Protein AF-A0A8T3M2W9-F1 (afdb_monomer)

Sequence (137 aa):
KVDFAKGVAVDRADEVAGIIAEDVAVWSAGIELVLEEFGRNALLPGRIYLCGGGSRLPQIPAALRDPSFAKHLPFARPPIVDTIEPGQVEAIRDATGLLVDVQDIPPLGLAYQAIEMAAPEAPLDAALRKVLRVMRV

Solvent-accessible surface area (backbone atoms only — not comparable to full-atom values): 8203 Å² total; per-residue (Å²): 133,68,57,66,44,68,69,48,92,51,90,62,52,70,58,55,50,59,67,46,44,61,58,50,52,55,51,51,53,54,51,47,55,53,48,45,62,68,24,72,87,43,71,42,73,54,60,44,74,38,55,32,69,67,48,44,34,72,64,52,59,47,53,66,61,34,72,74,60,54,67,84,44,51,47,91,51,88,57,46,75,47,73,48,50,41,88,74,48,78,93,58,83,75,87,81,74,75,68,74,42,33,51,36,40,60,62,49,52,51,53,49,53,52,51,62,72,67,50,77,78,52,71,63,56,57,51,51,52,52,51,53,60,65,64,74,111

Radius of gyration: 20.9 Å; Cα contacts (8 Å, |Δi|>4): 125; chains: 1; bounding box: 49×40×51 Å

pLDDT: mean 88.56, std 8.98, range [54.31, 97.12]

Structure (mmCIF, N/CA/C/O backbone):
data_AF-A0A8T3M2W9-F1
#
_entry.id   AF-A0A8T3M2W9-F1
#
loop_
_atom_site.group_PDB
_atom_site.id
_atom_site.type_symbol
_atom_site.label_atom_id
_atom_site.label_alt_id
_atom_site.label_comp_id
_atom_site.label_asym_id
_atom_site.label_entity_id
_atom_site.label_seq_id
_atom_site.pdbx_PDB_ins_code
_atom_site.Cartn_x
_atom_site.Cartn_y
_atom_site.Cartn_z
_atom_site.occupancy
_atom_site.B_iso_or_equiv
_atom_site.auth_seq_id
_atom_site.auth_comp_id
_atom_site.auth_asym_id
_atom_site.auth_atom_id
_atom_site.pdbx_PDB_model_num
ATOM 1 N N . LYS A 1 1 ? 1.802 -18.033 3.533 1.00 54.31 1 LYS A N 1
ATOM 2 C CA . LYS A 1 1 ? 0.896 -16.857 3.602 1.00 54.31 1 LYS A CA 1
ATOM 3 C C . LYS A 1 1 ? 0.005 -17.029 4.832 1.00 54.31 1 LYS A C 1
ATOM 5 O O . LYS A 1 1 ? -0.594 -18.091 4.920 1.00 54.31 1 LYS A O 1
ATOM 10 N N . VAL A 1 2 ? -0.038 -16.073 5.766 1.00 57.62 2 VAL A N 1
ATOM 11 C CA . VAL A 1 2 ? -0.830 -16.182 7.014 1.00 57.62 2 VAL A CA 1
ATOM 12 C C . VAL A 1 2 ? -2.323 -16.025 6.702 1.00 57.62 2 VAL A C 1
ATOM 14 O O . VAL A 1 2 ? -2.686 -15.135 5.935 1.00 57.62 2 VAL A O 1
ATOM 17 N N . ASP A 1 3 ? -3.184 -16.879 7.258 1.00 64.00 3 ASP A N 1
ATOM 18 C CA . ASP A 1 3 ? -4.612 -16.928 6.894 1.00 64.00 3 ASP A CA 1
ATOM 19 C C . ASP A 1 3 ? -5.438 -15.756 7.439 1.00 64.00 3 ASP A C 1
ATOM 21 O O . ASP A 1 3 ? -6.371 -15.312 6.775 1.00 64.00 3 ASP A O 1
ATOM 25 N N . PHE A 1 4 ? -5.037 -15.168 8.570 1.00 63.50 4 PHE A N 1
ATOM 26 C CA . PHE A 1 4 ? -5.668 -13.960 9.118 1.00 63.50 4 PHE A CA 1
ATOM 27 C C . PHE A 1 4 ? -5.626 -12.783 8.129 1.00 63.50 4 PHE A C 1
ATOM 29 O O . PHE A 1 4 ? -6.633 -12.128 7.873 1.00 63.50 4 PHE A O 1
ATOM 36 N N . ALA A 1 5 ? -4.486 -12.585 7.461 1.00 61.06 5 ALA A N 1
ATOM 37 C CA . ALA A 1 5 ? -4.332 -11.584 6.406 1.00 61.06 5 ALA A CA 1
ATOM 38 C C . ALA A 1 5 ? -5.180 -11.906 5.156 1.00 61.06 5 ALA A C 1
ATOM 40 O O . ALA A 1 5 ? -5.445 -11.052 4.316 1.00 61.06 5 ALA A O 1
ATOM 41 N N . LYS A 1 6 ? -5.653 -13.142 4.985 1.00 65.25 6 LYS A N 1
ATOM 42 C CA . LYS A 1 6 ? -6.540 -13.483 3.868 1.00 65.25 6 LYS A CA 1
ATOM 43 C C . LYS A 1 6 ? -8.009 -13.144 4.137 1.00 65.25 6 LYS A C 1
ATOM 45 O O . LYS A 1 6 ? -8.827 -13.379 3.255 1.00 65.25 6 LYS A O 1
ATOM 50 N N . GLY A 1 7 ? -8.343 -12.600 5.312 1.00 62.59 7 GLY A N 1
ATOM 51 C CA . GLY A 1 7 ? -9.734 -12.367 5.710 1.00 62.59 7 GLY A CA 1
ATOM 52 C C . GLY A 1 7 ? -10.506 -13.667 5.953 1.00 62.59 7 GLY A C 1
ATOM 53 O O . GLY A 1 7 ? -11.733 -13.663 5.957 1.00 62.59 7 GLY A O 1
ATOM 54 N N . VAL A 1 8 ? -9.794 -14.787 6.128 1.00 67.81 8 VAL A N 1
ATOM 55 C CA . VAL A 1 8 ? -10.394 -16.048 6.568 1.00 67.81 8 VAL A CA 1
ATOM 56 C C . VAL A 1 8 ? -10.901 -15.830 7.988 1.00 67.81 8 VAL A C 1
ATOM 58 O O . VAL A 1 8 ? -10.198 -15.230 8.798 1.00 67.81 8 VAL A O 1
ATOM 61 N N . ALA A 1 9 ? -12.114 -16.295 8.290 1.00 69.38 9 ALA A N 1
ATOM 62 C CA . ALA A 1 9 ? -12.634 -16.247 9.649 1.00 69.38 9 ALA A CA 1
ATOM 63 C C . ALA A 1 9 ? -11.686 -17.033 10.565 1.00 69.38 9 ALA A C 1
ATOM 65 O O . ALA A 1 9 ? -11.506 -18.238 10.395 1.00 69.38 9 ALA A O 1
ATOM 66 N N . VAL A 1 10 ? -11.040 -16.327 11.488 1.00 71.06 10 VAL A N 1
ATOM 67 C CA . VAL A 1 10 ? -10.148 -16.925 12.479 1.00 71.06 10 VAL A CA 1
ATOM 68 C C . VAL A 1 10 ? -10.882 -16.928 13.808 1.00 71.06 10 VAL A C 1
ATOM 70 O O . VAL A 1 10 ? -11.417 -15.897 14.225 1.00 71.06 10 VAL A O 1
ATOM 73 N N . ASP A 1 11 ? -10.896 -18.074 14.482 1.00 76.12 11 ASP A N 1
ATOM 74 C CA . ASP A 1 11 ? -11.354 -18.142 15.864 1.00 76.12 11 ASP A CA 1
ATOM 75 C C . ASP A 1 11 ? -10.533 -17.151 16.703 1.00 76.12 11 ASP A C 1
ATOM 77 O O . ASP A 1 11 ? -9.303 -17.149 16.638 1.00 76.12 11 ASP A O 1
ATOM 81 N N . ARG A 1 12 ? -11.210 -16.305 17.492 1.00 84.88 12 ARG A N 1
ATOM 82 C CA . ARG A 1 12 ? -10.595 -15.248 18.328 1.00 84.88 12 ARG A CA 1
ATOM 83 C C . ARG A 1 12 ? -10.018 -14.057 17.541 1.00 84.88 12 ARG A C 1
ATOM 85 O O . ARG A 1 12 ? -9.055 -13.435 17.984 1.00 84.88 12 ARG A O 1
ATOM 92 N N . ALA A 1 13 ? -10.620 -13.695 16.404 1.00 82.38 13 ALA A N 1
ATOM 93 C CA . ALA A 1 13 ? -10.226 -12.521 15.614 1.00 82.38 13 ALA A CA 1
ATOM 94 C C . ALA A 1 13 ? -10.091 -11.222 16.441 1.00 82.38 13 ALA A C 1
ATOM 96 O O . ALA A 1 13 ? -9.135 -10.477 16.232 1.00 82.38 13 ALA A O 1
ATOM 97 N N . ASP A 1 14 ? -10.989 -10.982 17.401 1.00 85.94 14 ASP A N 1
ATOM 98 C CA . ASP A 1 14 ? -10.946 -9.795 18.270 1.00 85.94 14 ASP A CA 1
ATOM 99 C C . ASP A 1 14 ? -9.724 -9.783 19.195 1.00 85.94 14 ASP A C 1
ATOM 101 O O . ASP A 1 14 ? -9.124 -8.739 19.438 1.00 85.94 14 ASP A O 1
ATOM 105 N N . GLU A 1 15 ? -9.313 -10.951 19.687 1.00 89.75 15 GLU A N 1
ATOM 106 C CA . GLU A 1 15 ? -8.127 -11.069 20.532 1.00 89.75 15 GLU A CA 1
ATOM 107 C C . GLU A 1 15 ? -6.853 -10.835 19.721 1.00 89.75 15 GLU A C 1
ATOM 109 O O . GLU A 1 15 ? -5.972 -10.094 20.153 1.00 89.75 15 GLU A O 1
ATOM 114 N N . VAL A 1 16 ? -6.785 -11.395 18.508 1.00 86.88 16 VAL A N 1
ATOM 115 C CA . VAL A 1 16 ? -5.686 -11.122 17.571 1.00 86.88 16 VAL A CA 1
ATOM 116 C C . VAL A 1 16 ? -5.633 -9.634 17.232 1.00 86.88 16 VAL A C 1
ATOM 118 O O . VAL A 1 16 ? -4.552 -9.053 17.245 1.00 86.88 16 VAL A O 1
ATOM 121 N N . 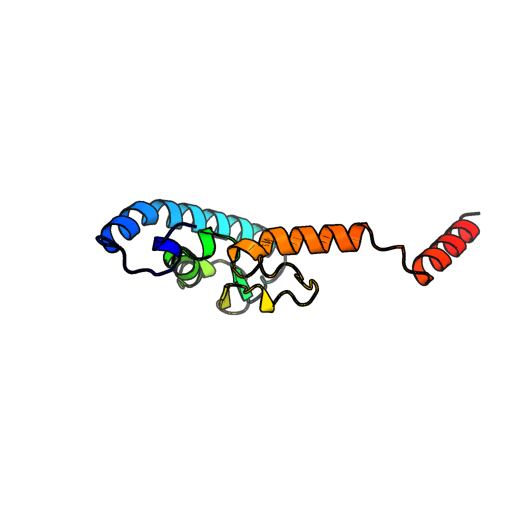ALA A 1 17 ? -6.785 -9.004 16.980 1.00 86.50 17 ALA A N 1
ATOM 122 C CA . ALA A 1 17 ? -6.874 -7.571 16.722 1.00 86.50 17 ALA A CA 1
ATOM 123 C C . ALA A 1 17 ? -6.378 -6.738 17.914 1.00 86.50 17 ALA A C 1
ATOM 125 O O . ALA A 1 17 ? -5.670 -5.756 17.703 1.00 86.50 17 ALA A O 1
ATOM 126 N N . GLY A 1 18 ? -6.701 -7.146 19.145 1.00 90.38 18 GLY A N 1
ATOM 127 C CA . GLY A 1 18 ? -6.203 -6.509 20.364 1.00 90.38 18 GLY A CA 1
ATOM 128 C C . GLY A 1 18 ? -4.684 -6.612 20.513 1.00 90.38 18 GLY A C 1
ATOM 129 O O . GLY A 1 18 ? -4.042 -5.618 20.837 1.00 90.38 18 GLY A O 1
ATOM 130 N N . ILE A 1 19 ? -4.103 -7.779 20.218 1.00 91.25 19 ILE A N 1
ATOM 131 C CA . ILE A 1 19 ? -2.650 -8.002 20.298 1.00 91.25 19 ILE A CA 1
ATOM 132 C C . ILE A 1 19 ? -1.894 -7.092 19.323 1.00 91.25 19 ILE A C 1
ATOM 134 O O . ILE A 1 19 ? -0.896 -6.490 19.700 1.00 91.25 19 ILE A O 1
ATOM 138 N N . ILE A 1 20 ? -2.369 -6.965 18.081 1.00 91.50 20 ILE A N 1
ATOM 139 C CA . ILE A 1 20 ? -1.664 -6.190 17.045 1.00 91.50 20 ILE A CA 1
ATOM 140 C C . ILE A 1 20 ? -1.962 -4.686 17.089 1.00 91.50 20 ILE A C 1
ATOM 142 O O . ILE A 1 20 ? -1.374 -3.931 16.319 1.00 91.50 20 ILE A O 1
ATOM 146 N N . ALA A 1 21 ? -2.893 -4.233 17.933 1.00 92.88 21 ALA A N 1
ATOM 147 C CA . ALA A 1 21 ? -3.335 -2.839 17.945 1.00 92.88 21 ALA A CA 1
ATOM 148 C C . ALA A 1 21 ? -2.197 -1.865 18.290 1.00 92.88 21 ALA A C 1
ATOM 150 O O . ALA A 1 21 ? -2.069 -0.822 17.648 1.00 92.88 21 ALA A O 1
ATOM 151 N N . GLU A 1 22 ? -1.358 -2.219 19.267 1.00 95.12 22 GLU A N 1
ATOM 152 C CA . GLU A 1 22 ? -0.201 -1.407 19.661 1.00 95.12 22 GLU A CA 1
ATOM 153 C C . GLU A 1 22 ? 0.828 -1.321 18.525 1.00 95.12 22 GLU A C 1
ATOM 155 O O . GLU A 1 22 ? 1.263 -0.225 18.169 1.00 95.12 22 GLU A O 1
ATOM 160 N N . ASP A 1 23 ? 1.128 -2.448 17.874 1.00 95.75 23 ASP A N 1
ATOM 161 C CA . ASP A 1 23 ? 2.047 -2.496 16.732 1.00 95.75 23 ASP A CA 1
ATOM 162 C C . ASP A 1 23 ? 1.546 -1.646 15.557 1.00 95.75 23 ASP A C 1
ATOM 164 O O . ASP A 1 23 ? 2.321 -0.924 14.929 1.00 95.75 23 ASP A O 1
ATOM 168 N N . VAL A 1 24 ? 0.241 -1.696 15.265 1.00 95.62 24 VAL A N 1
ATOM 169 C CA . VAL A 1 24 ? -0.372 -0.887 14.202 1.00 95.62 24 VAL A CA 1
ATOM 170 C C . VAL A 1 24 ? -0.292 0.602 14.533 1.00 95.62 24 VAL A C 1
ATOM 172 O O . VAL A 1 24 ? 0.003 1.390 13.636 1.00 95.62 24 VAL A O 1
ATOM 175 N N . ALA A 1 25 ? -0.500 0.989 15.794 1.00 95.69 25 ALA A N 1
ATOM 176 C CA . ALA A 1 25 ? -0.398 2.382 16.224 1.00 95.69 25 ALA A CA 1
ATOM 177 C C . ALA A 1 25 ? 1.038 2.921 16.102 1.00 95.69 25 ALA A C 1
ATOM 179 O O . ALA A 1 25 ? 1.252 4.018 15.580 1.00 95.69 25 ALA A O 1
ATOM 180 N N . VAL A 1 26 ? 2.034 2.134 16.526 1.00 97.12 26 VAL A N 1
ATOM 181 C CA . VAL A 1 26 ? 3.457 2.481 16.368 1.00 97.12 26 VAL A CA 1
ATOM 182 C C . VAL A 1 26 ? 3.824 2.576 14.888 1.00 97.12 26 VAL A C 1
ATOM 184 O O . VAL A 1 26 ? 4.483 3.529 14.467 1.00 97.12 26 VAL A O 1
ATOM 187 N N . TRP A 1 27 ? 3.362 1.622 14.079 1.00 96.62 27 TRP A N 1
ATOM 188 C CA . TRP A 1 27 ? 3.576 1.628 12.637 1.00 96.62 27 TRP A CA 1
ATOM 189 C C . TRP A 1 27 ? 2.978 2.878 11.976 1.00 96.62 27 TRP A C 1
ATOM 191 O O . TRP A 1 27 ? 3.687 3.564 11.240 1.00 96.62 27 TRP A O 1
ATOM 201 N N . SER A 1 28 ? 1.716 3.223 12.261 1.00 96.62 28 SER A N 1
ATOM 202 C CA . SER A 1 28 ? 1.061 4.385 11.648 1.00 96.62 28 SER A CA 1
ATOM 203 C C . SER A 1 28 ? 1.716 5.702 12.055 1.00 96.62 28 SER A C 1
ATOM 205 O O . SER A 1 28 ? 1.876 6.573 11.204 1.00 96.62 28 SER A O 1
ATOM 207 N N . ALA A 1 29 ? 2.165 5.828 13.309 1.00 96.38 29 ALA A N 1
ATOM 208 C CA . ALA A 1 29 ? 2.916 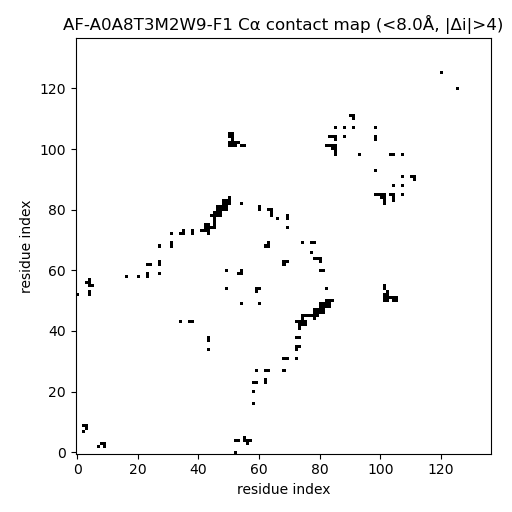6.998 13.768 1.00 96.38 29 ALA A CA 1
ATOM 209 C C . ALA A 1 29 ? 4.253 7.151 13.018 1.00 96.38 29 ALA A C 1
ATOM 211 O O . ALA A 1 29 ? 4.653 8.256 12.656 1.00 96.38 29 ALA A O 1
ATOM 212 N N . GLY A 1 30 ? 4.931 6.03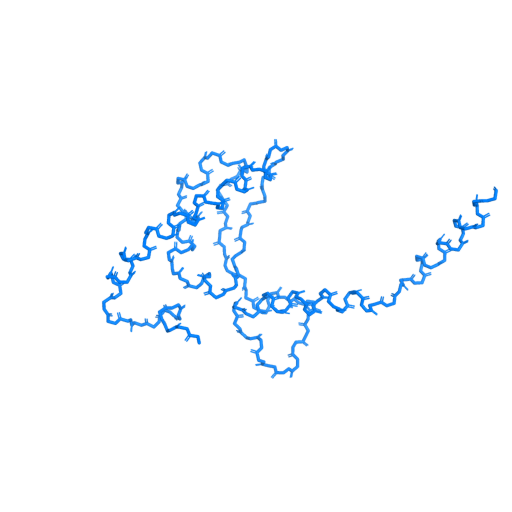6 12.722 1.00 97.12 30 GLY A N 1
ATOM 213 C CA . GLY A 1 30 ? 6.129 6.042 11.882 1.00 97.12 30 GLY A CA 1
ATOM 214 C C . GLY A 1 30 ? 5.847 6.500 10.447 1.00 97.12 30 GLY A C 1
ATOM 215 O O . GLY A 1 30 ? 6.621 7.276 9.888 1.00 97.12 30 GLY A O 1
ATOM 216 N N . ILE A 1 31 ? 4.728 6.066 9.855 1.00 96.69 31 ILE A N 1
ATOM 217 C CA . ILE A 1 31 ? 4.307 6.531 8.523 1.00 96.69 31 ILE A CA 1
ATOM 218 C C . ILE A 1 31 ? 3.984 8.028 8.539 1.00 96.69 31 ILE A C 1
ATOM 220 O O . ILE A 1 31 ? 4.407 8.742 7.631 1.00 96.69 31 ILE A O 1
ATOM 224 N N . GLU A 1 32 ? 3.273 8.512 9.559 1.00 96.06 32 GLU A N 1
ATOM 225 C CA . GLU A 1 32 ? 2.953 9.935 9.721 1.00 96.06 32 GLU A CA 1
ATOM 226 C C . GLU A 1 32 ? 4.227 10.790 9.736 1.00 96.06 32 GLU A C 1
ATOM 228 O O . GLU A 1 32 ? 4.332 11.737 8.958 1.00 96.06 32 GLU A O 1
ATOM 233 N N . LEU A 1 33 ? 5.235 10.392 10.518 1.00 95.94 33 LEU A N 1
ATOM 234 C CA . LEU A 1 33 ? 6.519 11.093 10.603 1.00 95.94 33 LEU A CA 1
ATOM 235 C C . LEU A 1 33 ? 7.226 11.205 9.239 1.00 95.94 33 LEU A C 1
ATOM 237 O O . LEU A 1 33 ? 7.743 12.263 8.879 1.00 95.94 33 LEU A O 1
ATOM 241 N N . VAL A 1 34 ? 7.242 10.120 8.460 1.00 96.06 34 VAL A N 1
ATOM 242 C CA . VAL A 1 34 ? 7.872 10.105 7.127 1.00 96.06 34 VAL A CA 1
ATOM 243 C C . VAL A 1 34 ? 7.093 10.973 6.137 1.00 96.06 34 VAL A C 1
ATOM 245 O O . VAL A 1 34 ? 7.683 11.698 5.334 1.00 96.06 34 VAL A O 1
ATOM 248 N N . LEU A 1 35 ? 5.761 10.932 6.185 1.00 96.06 35 LEU A N 1
ATOM 249 C CA . LEU A 1 35 ? 4.922 11.767 5.327 1.00 96.06 35 LEU A CA 1
ATOM 250 C C . LEU A 1 35 ? 5.036 13.252 5.681 1.00 96.06 35 LEU A C 1
ATOM 252 O O . LEU A 1 35 ? 5.017 14.084 4.775 1.00 96.06 35 LEU A O 1
ATOM 256 N N . GLU A 1 36 ? 5.198 13.595 6.958 1.00 95.56 36 GLU A N 1
ATOM 257 C CA . GLU A 1 36 ? 5.496 14.963 7.385 1.00 95.56 36 GLU A CA 1
ATOM 258 C C . GLU A 1 36 ? 6.812 15.448 6.761 1.00 95.56 36 GLU A C 1
ATOM 260 O O . GLU A 1 36 ? 6.873 16.554 6.220 1.00 95.56 36 GLU A O 1
ATOM 265 N N . GLU A 1 37 ? 7.849 14.603 6.749 1.00 95.12 37 GLU A N 1
ATOM 266 C CA . GLU A 1 37 ? 9.127 14.920 6.110 1.00 95.12 37 GLU A CA 1
ATOM 267 C C . GLU A 1 37 ? 8.986 15.153 4.597 1.00 95.12 37 GLU A C 1
ATOM 269 O O . GLU A 1 37 ? 9.479 16.163 4.085 1.00 95.12 37 GLU A O 1
ATOM 274 N N . PHE A 1 38 ? 8.268 14.280 3.886 1.00 94.25 38 PHE A N 1
ATOM 275 C CA . PHE A 1 38 ? 8.007 14.447 2.451 1.00 94.25 38 PHE A CA 1
ATOM 276 C C . PHE A 1 38 ? 7.131 15.665 2.139 1.00 94.25 38 PHE A C 1
ATOM 278 O O . PHE A 1 38 ? 7.306 16.310 1.103 1.00 94.25 38 PHE A O 1
ATOM 285 N N . GLY A 1 39 ? 6.217 16.008 3.044 1.00 94.81 39 GLY A N 1
ATOM 286 C CA . GLY A 1 39 ? 5.298 17.131 2.917 1.00 94.81 39 GLY A CA 1
ATOM 287 C C . GLY A 1 39 ? 5.903 18.506 3.219 1.00 94.81 39 GLY A C 1
ATOM 288 O O . GLY A 1 39 ? 5.231 19.515 3.016 1.00 94.81 39 GLY A O 1
ATOM 289 N N . ARG A 1 40 ? 7.162 18.595 3.677 1.00 92.44 40 ARG A N 1
ATOM 290 C CA . ARG A 1 40 ? 7.769 19.866 4.136 1.00 92.44 40 ARG A CA 1
ATOM 291 C C . ARG A 1 40 ? 7.700 21.008 3.122 1.00 92.44 40 ARG A C 1
ATOM 293 O O . ARG A 1 40 ? 7.581 22.161 3.521 1.00 92.44 40 ARG A O 1
ATOM 300 N N . ASN A 1 41 ? 7.806 20.700 1.829 1.00 92.25 41 ASN A N 1
ATOM 301 C CA . ASN A 1 41 ? 7.927 21.706 0.765 1.00 92.25 41 ASN A CA 1
ATOM 302 C C . ASN A 1 41 ? 6.822 21.625 -0.298 1.00 92.25 41 ASN A C 1
ATOM 304 O O . ASN A 1 41 ? 6.836 22.406 -1.250 1.00 92.25 41 ASN A O 1
ATOM 308 N N . ALA A 1 42 ? 5.894 20.674 -0.185 1.00 94.62 42 ALA A N 1
ATOM 309 C CA . ALA A 1 42 ? 4.852 20.449 -1.179 1.00 94.62 42 ALA A CA 1
ATOM 310 C C . ALA A 1 42 ? 3.668 19.682 -0.585 1.00 94.62 42 ALA A C 1
ATOM 312 O O . ALA A 1 42 ? 3.790 19.004 0.432 1.00 94.62 42 ALA A O 1
ATOM 313 N N . LEU A 1 43 ? 2.523 19.760 -1.263 1.00 96.69 43 LEU A N 1
ATOM 314 C CA . LEU A 1 43 ? 1.372 18.936 -0.917 1.00 96.69 43 LEU A CA 1
ATOM 315 C C . LEU A 1 43 ? 1.663 17.460 -1.197 1.00 96.69 43 LEU A C 1
ATOM 317 O O . LEU A 1 43 ? 2.214 17.111 -2.245 1.00 96.69 43 LEU A O 1
ATOM 321 N N . LEU A 1 44 ? 1.227 16.598 -0.283 1.00 97.12 44 LEU A N 1
ATOM 322 C CA . LEU A 1 44 ? 1.301 15.154 -0.455 1.00 97.12 44 LEU A CA 1
ATOM 323 C C . LEU A 1 44 ? 0.301 14.674 -1.526 1.00 97.12 44 LEU A C 1
ATOM 325 O O . LEU A 1 44 ? -0.789 15.250 -1.666 1.00 97.12 44 LEU A O 1
ATOM 329 N N . PRO A 1 45 ? 0.621 13.598 -2.271 1.00 95.44 45 PRO A N 1
ATOM 330 C CA . PRO A 1 45 ? -0.305 12.993 -3.223 1.00 95.44 45 PRO A CA 1
ATOM 331 C C . PRO A 1 45 ? -1.605 12.539 -2.550 1.00 95.44 45 PRO A C 1
ATOM 333 O O . PRO A 1 45 ? -1.587 11.906 -1.504 1.00 95.44 45 PRO A O 1
ATOM 336 N N . GLY A 1 46 ? -2.755 12.786 -3.181 1.00 95.56 46 GLY A N 1
ATOM 337 C CA . GLY A 1 46 ? -4.068 12.441 -2.610 1.00 95.56 46 GLY A CA 1
ATOM 338 C C . GLY A 1 46 ? -4.415 10.945 -2.592 1.00 95.56 46 GLY A C 1
ATOM 339 O O . GLY A 1 46 ? -5.557 10.598 -2.296 1.00 95.56 46 GLY A O 1
ATOM 340 N N . ARG A 1 47 ? -3.480 10.062 -2.956 1.00 95.88 47 ARG A N 1
ATOM 341 C CA . ARG A 1 4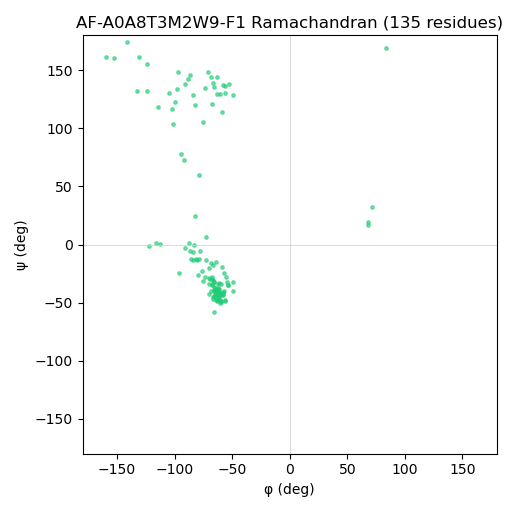7 ? -3.666 8.607 -2.962 1.00 95.88 47 ARG A CA 1
ATOM 342 C C . ARG A 1 47 ? -2.480 7.927 -2.299 1.00 95.88 47 ARG A C 1
ATOM 344 O O . ARG A 1 47 ? -1.339 8.212 -2.651 1.00 95.88 47 ARG A O 1
ATOM 351 N N . ILE A 1 48 ? -2.774 7.002 -1.397 1.00 95.75 48 ILE A N 1
ATOM 352 C CA . ILE A 1 48 ? -1.804 6.116 -0.761 1.00 95.75 48 ILE A CA 1
ATOM 353 C C . ILE A 1 48 ? -2.135 4.700 -1.220 1.00 95.75 48 ILE A C 1
ATOM 355 O O . ILE A 1 48 ? -3.226 4.201 -0.948 1.00 95.75 48 ILE A O 1
ATOM 359 N N . TYR A 1 49 ? -1.195 4.064 -1.917 1.00 95.12 49 TYR A N 1
ATOM 360 C CA . TYR A 1 49 ? -1.318 2.667 -2.317 1.00 95.12 49 TYR A CA 1
ATOM 361 C C . TYR A 1 49 ? -0.517 1.777 -1.372 1.00 95.12 49 TYR A C 1
ATOM 363 O O . TYR A 1 49 ? 0.691 1.943 -1.213 1.00 95.12 49 TYR A O 1
ATOM 371 N N . LEU A 1 50 ? -1.200 0.822 -0.754 1.00 94.75 50 LEU A N 1
ATOM 372 C CA . LEU A 1 50 ? -0.611 -0.187 0.110 1.00 94.75 50 LEU A CA 1
ATOM 373 C C . LEU A 1 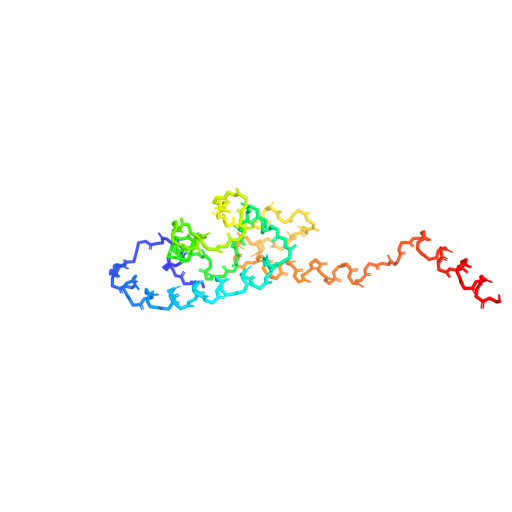50 ? -0.233 -1.421 -0.704 1.00 94.75 50 LEU A C 1
ATOM 375 O O . LEU A 1 50 ? -1.000 -1.870 -1.552 1.00 94.75 50 LEU A O 1
ATOM 379 N N . CYS A 1 51 ? 0.932 -1.992 -0.413 1.00 92.81 51 CYS A N 1
ATOM 380 C CA . CYS A 1 51 ? 1.414 -3.230 -1.019 1.00 92.81 51 CYS A CA 1
ATOM 381 C C . CYS A 1 51 ? 2.141 -4.105 0.013 1.00 92.81 51 CYS A C 1
ATOM 383 O O . CYS A 1 51 ? 2.361 -3.691 1.155 1.00 92.81 51 CYS A O 1
ATOM 385 N N . GLY A 1 52 ? 2.525 -5.325 -0.375 1.00 89.38 52 GLY A N 1
ATOM 386 C CA . GLY A 1 52 ? 3.255 -6.240 0.505 1.00 89.38 52 GLY A CA 1
ATOM 387 C C . GLY A 1 52 ? 2.341 -7.044 1.437 1.00 89.38 52 GLY A C 1
ATOM 388 O O . GLY A 1 52 ? 1.150 -6.772 1.569 1.00 89.38 52 GLY A O 1
ATOM 389 N N . GLY A 1 53 ? 2.897 -8.054 2.111 1.00 85.50 53 GLY A N 1
ATOM 390 C CA . GLY A 1 53 ? 2.105 -8.990 2.923 1.00 85.50 53 GLY A CA 1
ATOM 391 C C . GLY A 1 53 ? 1.362 -8.348 4.103 1.00 85.50 53 GLY A C 1
ATOM 392 O O . GLY A 1 53 ? 0.250 -8.766 4.418 1.00 85.50 53 GLY A O 1
ATOM 393 N N . GLY A 1 54 ? 1.943 -7.314 4.723 1.00 87.38 54 GLY A N 1
ATOM 394 C CA . GLY A 1 54 ? 1.344 -6.613 5.866 1.00 87.38 54 GLY A CA 1
ATOM 395 C C . GLY A 1 54 ? 0.111 -5.780 5.507 1.00 87.38 54 GLY A C 1
ATOM 396 O O . GLY A 1 54 ? -0.797 -5.669 6.323 1.00 87.38 54 GLY A O 1
ATOM 397 N N . SER A 1 55 ? 0.021 -5.275 4.270 1.00 89.12 55 SER A N 1
ATOM 398 C CA . SER A 1 55 ? -1.110 -4.452 3.797 1.00 89.12 55 SER A CA 1
ATOM 399 C C . SER A 1 55 ? -2.473 -5.143 3.877 1.00 89.12 55 SER A C 1
ATOM 401 O O . SER A 1 55 ? -3.513 -4.490 3.852 1.00 89.12 55 SER A O 1
ATOM 403 N N . ARG A 1 56 ? -2.463 -6.474 3.974 1.00 85.31 56 ARG A N 1
ATOM 404 C CA . ARG A 1 56 ? -3.650 -7.313 4.062 1.00 85.31 56 ARG A CA 1
ATOM 405 C C . ARG A 1 56 ? -4.246 -7.406 5.471 1.00 85.31 56 ARG A C 1
ATOM 407 O O . ARG A 1 56 ? -5.359 -7.903 5.617 1.00 85.31 56 ARG A O 1
ATOM 414 N N . LEU A 1 57 ? -3.530 -6.962 6.505 1.00 88.75 57 LEU A N 1
ATOM 415 C CA . LEU A 1 57 ? -4.105 -6.823 7.843 1.00 88.75 57 LEU A CA 1
ATOM 416 C C . LEU A 1 57 ? -5.156 -5.706 7.804 1.00 88.75 57 LEU A C 1
ATOM 418 O O . LEU A 1 57 ? -4.777 -4.581 7.493 1.00 88.75 57 LEU A O 1
ATOM 422 N N . PRO A 1 58 ? -6.441 -5.954 8.126 1.00 88.38 58 PRO A N 1
ATOM 423 C CA . PRO A 1 58 ? -7.496 -4.937 8.029 1.00 88.38 58 PRO A CA 1
ATOM 424 C C . PRO A 1 58 ? -7.213 -3.650 8.816 1.00 88.38 58 PRO A C 1
ATOM 426 O O . PRO A 1 58 ? -7.664 -2.570 8.440 1.00 88.38 58 PRO A O 1
ATOM 429 N N . GLN A 1 59 ? -6.434 -3.765 9.890 1.00 92.75 59 GLN A N 1
ATOM 430 C CA . GLN A 1 59 ? -6.034 -2.676 10.771 1.00 92.75 59 GLN A CA 1
ATOM 431 C C . GLN A 1 59 ? -5.092 -1.679 10.078 1.00 92.75 59 GLN A C 1
ATOM 433 O O . GLN A 1 59 ? -5.139 -0.494 10.383 1.00 92.75 59 GLN A O 1
ATOM 438 N N . ILE A 1 60 ? -4.285 -2.129 9.111 1.00 94.31 60 ILE A N 1
ATOM 439 C CA . ILE A 1 60 ? -3.313 -1.297 8.386 1.00 94.31 60 ILE A CA 1
ATOM 440 C C . ILE A 1 60 ? -3.999 -0.221 7.524 1.00 94.31 60 ILE A C 1
ATOM 442 O O . ILE A 1 60 ? -3.758 0.965 7.757 1.00 94.31 60 ILE A O 1
ATOM 446 N N . PRO A 1 61 ? -4.890 -0.557 6.566 1.00 93.75 61 PRO A N 1
ATOM 447 C CA . PRO A 1 61 ? -5.632 0.459 5.834 1.00 93.75 61 PRO A CA 1
ATOM 448 C C . PRO A 1 61 ? -6.604 1.221 6.738 1.00 93.75 61 PRO A C 1
ATOM 450 O O . PRO A 1 61 ? -6.854 2.392 6.474 1.00 93.75 61 PRO A O 1
ATOM 453 N N . ALA A 1 62 ? -7.151 0.600 7.791 1.00 94.19 62 ALA A N 1
ATOM 454 C CA . ALA A 1 62 ? -8.026 1.297 8.731 1.00 94.19 62 ALA A CA 1
ATOM 455 C C . ALA A 1 62 ? -7.296 2.437 9.459 1.00 94.19 62 ALA A C 1
ATOM 457 O O . ALA A 1 62 ? -7.822 3.544 9.499 1.00 94.19 62 ALA A O 1
ATOM 458 N N . ALA A 1 63 ? -6.071 2.201 9.941 1.00 95.94 63 ALA A N 1
ATOM 459 C CA . ALA A 1 63 ? -5.266 3.212 10.623 1.00 95.94 63 ALA A CA 1
ATOM 460 C C . ALA A 1 63 ? -4.976 4.430 9.731 1.00 95.94 63 ALA A C 1
ATOM 462 O O . ALA A 1 63 ? -5.105 5.563 10.177 1.00 95.94 63 ALA A O 1
ATOM 463 N N . LEU A 1 64 ? -4.659 4.217 8.448 1.00 96.19 64 LEU A N 1
ATOM 464 C CA . LEU A 1 64 ? -4.398 5.323 7.514 1.00 96.19 64 LEU A CA 1
ATOM 465 C C . LEU A 1 64 ? -5.668 6.043 7.031 1.00 96.19 64 LEU A C 1
ATOM 467 O O . LEU A 1 64 ? -5.597 7.177 6.561 1.00 96.19 64 LEU A O 1
ATOM 471 N N . ARG A 1 65 ? -6.825 5.371 7.086 1.00 95.69 65 ARG A N 1
ATOM 472 C CA . ARG A 1 65 ? -8.135 5.956 6.751 1.00 95.69 65 ARG A CA 1
ATOM 473 C C . ARG A 1 65 ? -8.744 6.715 7.926 1.00 95.69 65 ARG A C 1
ATOM 475 O O . ARG A 1 65 ? -9.721 7.437 7.720 1.00 95.69 65 ARG A O 1
ATOM 482 N N . ASP A 1 66 ? -8.206 6.546 9.132 1.00 94.81 66 ASP A N 1
ATOM 483 C CA . ASP A 1 66 ? -8.669 7.275 10.301 1.00 94.81 66 ASP A CA 1
ATOM 484 C C . ASP A 1 66 ? -8.483 8.790 10.077 1.00 94.81 66 ASP A C 1
ATOM 486 O O . ASP A 1 66 ? -7.395 9.234 9.697 1.00 94.81 66 ASP A O 1
ATOM 490 N N . PRO A 1 67 ? -9.516 9.621 10.302 1.00 90.81 67 PRO A N 1
ATOM 491 C CA . PRO A 1 67 ? -9.409 11.068 10.129 1.00 90.81 67 PRO A CA 1
ATOM 492 C C . PRO A 1 67 ? -8.307 11.728 10.970 1.00 90.81 67 PRO A C 1
ATOM 494 O O . PRO A 1 67 ? -7.844 12.813 10.615 1.00 90.81 67 PRO A O 1
ATOM 497 N N . SER A 1 68 ? -7.903 11.117 12.088 1.00 92.38 68 SER A N 1
ATOM 498 C CA . SER A 1 68 ? -6.824 11.625 12.936 1.00 92.38 68 SER A CA 1
ATOM 499 C C . SER A 1 68 ? -5.449 11.501 12.280 1.00 92.38 68 SER A C 1
ATOM 501 O O . SER A 1 68 ? -4.650 12.422 12.432 1.00 92.38 68 SER A O 1
ATOM 503 N N . PHE A 1 69 ? -5.211 10.456 11.481 1.00 94.88 69 PHE A N 1
ATOM 504 C CA . PHE A 1 69 ? -3.923 10.192 10.833 1.00 94.88 69 PHE A CA 1
ATOM 505 C C . PHE A 1 69 ? -3.494 11.321 9.883 1.00 94.88 69 PHE A C 1
ATOM 507 O O . PHE A 1 69 ? -2.369 11.807 9.926 1.00 94.88 69 PHE A O 1
ATOM 514 N N . ALA A 1 70 ? -4.401 11.784 9.020 1.00 92.31 70 ALA A N 1
ATOM 515 C CA . ALA A 1 70 ? -4.082 12.809 8.023 1.00 92.31 70 ALA A CA 1
ATOM 516 C C . ALA A 1 70 ? -4.241 14.249 8.545 1.00 92.31 70 ALA A C 1
ATOM 518 O O . ALA A 1 70 ? -4.051 15.199 7.786 1.00 92.31 70 ALA A O 1
ATOM 519 N N . LYS A 1 71 ? -4.617 14.437 9.818 1.00 91.75 71 LYS A N 1
ATOM 520 C CA . LYS A 1 71 ? -5.076 15.727 10.358 1.00 91.75 71 LYS A CA 1
ATOM 521 C C . LYS A 1 71 ? -4.026 16.838 10.279 1.00 91.75 71 LYS A C 1
ATOM 523 O O . LYS A 1 71 ? -4.386 18.009 10.149 1.00 91.75 71 LYS A O 1
ATOM 528 N N . HIS A 1 72 ? -2.751 16.488 10.404 1.00 91.00 72 HIS A N 1
ATOM 529 C CA . HIS A 1 72 ? -1.634 17.440 10.431 1.00 91.00 72 HIS A CA 1
ATOM 530 C C . HIS A 1 72 ? -0.730 17.334 9.201 1.00 91.00 72 HIS A C 1
ATOM 532 O O . HIS A 1 72 ? 0.216 18.104 9.058 1.00 91.00 72 HIS A O 1
ATOM 538 N N . LEU A 1 73 ? -1.060 16.426 8.282 1.00 95.88 73 LEU A N 1
ATOM 539 C CA . LEU A 1 73 ? -0.300 16.195 7.067 1.00 95.88 73 LEU A CA 1
ATOM 540 C C . LEU A 1 73 ? -0.780 17.122 5.938 1.00 95.88 73 LEU A C 1
ATOM 542 O O . LEU A 1 73 ? -1.984 17.364 5.803 1.00 95.88 73 LEU A O 1
ATOM 546 N N . PRO A 1 74 ? 0.129 17.631 5.086 1.00 95.94 74 PRO A N 1
ATOM 547 C CA . PRO A 1 74 ? -0.197 18.599 4.043 1.00 95.94 74 PRO A CA 1
ATOM 548 C C . PRO A 1 74 ? -0.835 17.932 2.813 1.00 95.94 74 PRO A C 1
ATOM 550 O O . PRO A 1 74 ? -0.327 18.019 1.696 1.00 95.94 74 PRO A O 1
ATOM 553 N N . PHE A 1 75 ? -1.971 17.261 2.990 1.00 95.88 75 PHE A N 1
ATOM 554 C CA . PHE A 1 75 ? -2.808 16.818 1.877 1.00 95.88 75 PHE A CA 1
ATOM 555 C C . PHE A 1 75 ? -3.786 17.923 1.456 1.00 95.88 75 PHE A C 1
ATOM 557 O O . PHE A 1 75 ? -4.325 18.651 2.285 1.00 95.88 75 PHE A O 1
ATOM 564 N N . ALA A 1 76 ? -4.098 18.012 0.160 1.00 94.31 76 ALA A N 1
ATOM 565 C CA . ALA A 1 76 ? -5.136 18.930 -0.329 1.00 94.31 76 ALA A CA 1
ATOM 566 C C . ALA A 1 76 ? -6.558 18.539 0.132 1.00 94.31 76 ALA A C 1
ATOM 568 O O . ALA A 1 76 ? -7.453 19.380 0.204 1.00 94.31 76 ALA A O 1
ATOM 569 N N . ARG A 1 77 ? -6.778 17.239 0.360 1.00 92.44 77 ARG A N 1
ATOM 570 C CA . ARG A 1 77 ? -8.018 16.577 0.803 1.00 92.44 77 ARG A CA 1
ATOM 571 C C . ARG A 1 77 ? -7.627 15.293 1.547 1.00 92.44 77 ARG A C 1
ATOM 573 O O . ARG A 1 77 ? -6.524 14.814 1.292 1.00 92.44 77 ARG A O 1
ATOM 580 N N . PRO A 1 78 ? -8.499 14.694 2.381 1.00 91.81 78 PRO A N 1
ATOM 581 C CA . PRO A 1 78 ? -8.219 13.388 2.976 1.00 91.81 78 PRO A CA 1
ATOM 582 C C . PRO A 1 78 ? -7.760 12.377 1.909 1.00 91.81 78 PRO A C 1
ATOM 584 O O . PRO A 1 78 ? -8.417 12.281 0.863 1.00 91.81 78 PRO A O 1
ATOM 587 N N . PRO A 1 79 ? -6.628 11.679 2.116 1.00 95.62 79 PRO A N 1
ATOM 588 C CA . PRO A 1 79 ? -6.085 10.784 1.109 1.00 95.62 79 PRO A CA 1
ATOM 589 C C . PRO A 1 79 ? -6.994 9.572 0.912 1.00 95.62 79 PRO A C 1
ATOM 591 O O . PRO A 1 79 ? -7.575 9.038 1.856 1.00 95.62 79 PRO A O 1
ATOM 594 N N . ILE A 1 80 ? -7.084 9.104 -0.330 1.00 95.94 80 ILE A N 1
ATOM 595 C CA . ILE A 1 80 ? -7.703 7.815 -0.635 1.00 95.94 80 ILE A CA 1
ATOM 596 C C . ILE A 1 80 ? -6.654 6.737 -0.378 1.00 95.94 80 ILE A C 1
ATOM 598 O O . ILE A 1 80 ? -5.589 6.750 -0.995 1.00 95.94 80 ILE A O 1
ATOM 602 N N . VAL A 1 81 ? -6.955 5.816 0.532 1.00 96.56 81 VAL A N 1
ATOM 603 C CA . VAL A 1 81 ? -6.086 4.680 0.852 1.00 96.56 81 VAL A CA 1
ATOM 604 C C . VAL A 1 81 ? -6.649 3.441 0.176 1.00 96.56 81 VAL A C 1
ATOM 606 O O . VAL A 1 81 ? -7.742 3.003 0.541 1.00 96.56 81 VAL A O 1
ATOM 609 N N . ASP A 1 82 ? -5.894 2.871 -0.755 1.00 94.06 82 ASP A N 1
ATOM 610 C CA . ASP A 1 82 ? -6.251 1.666 -1.505 1.00 94.06 82 ASP A CA 1
ATOM 611 C C . ASP A 1 82 ? -5.099 0.661 -1.487 1.00 94.06 82 ASP A C 1
ATOM 613 O O . ASP A 1 82 ? -3.950 1.006 -1.222 1.00 94.06 82 ASP A O 1
ATOM 617 N N . THR A 1 83 ? -5.403 -0.596 -1.782 1.00 91.94 83 THR A N 1
ATOM 618 C CA . THR A 1 83 ? -4.392 -1.639 -1.961 1.00 91.94 83 THR A CA 1
ATOM 619 C C . THR A 1 83 ? -4.126 -1.811 -3.451 1.00 91.94 83 THR A C 1
ATOM 621 O O . THR A 1 83 ? -5.071 -1.855 -4.235 1.00 91.94 83 THR A O 1
ATOM 624 N N . ILE A 1 84 ? -2.854 -1.875 -3.850 1.00 92.50 84 ILE A N 1
ATOM 625 C CA . ILE A 1 84 ? -2.486 -2.116 -5.249 1.00 92.50 84 ILE A CA 1
ATOM 626 C C . ILE A 1 84 ? -2.488 -3.615 -5.552 1.00 92.50 84 ILE A C 1
ATOM 628 O O . ILE A 1 84 ? -1.855 -4.408 -4.855 1.00 92.50 84 ILE A O 1
ATOM 632 N N . GLU A 1 85 ? -3.190 -3.989 -6.614 1.00 90.00 85 GLU A N 1
ATOM 633 C CA . GLU A 1 85 ? -3.289 -5.362 -7.102 1.00 90.00 85 GLU A CA 1
ATOM 634 C C . GLU A 1 85 ? -2.299 -5.618 -8.250 1.00 90.00 85 GLU A C 1
ATOM 636 O O . GLU A 1 85 ? -2.038 -4.708 -9.043 1.00 90.00 85 GLU A O 1
ATOM 641 N N . PRO A 1 86 ? -1.770 -6.849 -8.416 1.00 89.69 86 PRO A N 1
ATOM 642 C CA . PRO A 1 86 ? -0.799 -7.166 -9.472 1.00 89.69 86 PRO A CA 1
ATOM 643 C C . PRO A 1 86 ? -1.255 -6.794 -10.882 1.00 89.69 86 PRO A C 1
ATOM 645 O O . PRO A 1 86 ? -0.453 -6.333 -11.687 1.00 89.69 86 PRO A O 1
ATOM 648 N N . GLY A 1 87 ? -2.554 -6.918 -11.169 1.00 87.44 87 GLY A N 1
ATOM 649 C CA . GLY A 1 87 ? -3.125 -6.535 -12.464 1.00 87.44 87 GLY A CA 1
ATOM 650 C C . GLY A 1 87 ? -3.032 -5.038 -12.784 1.00 87.44 87 GLY A C 1
ATOM 651 O O . GLY A 1 87 ? -3.201 -4.664 -13.937 1.00 87.44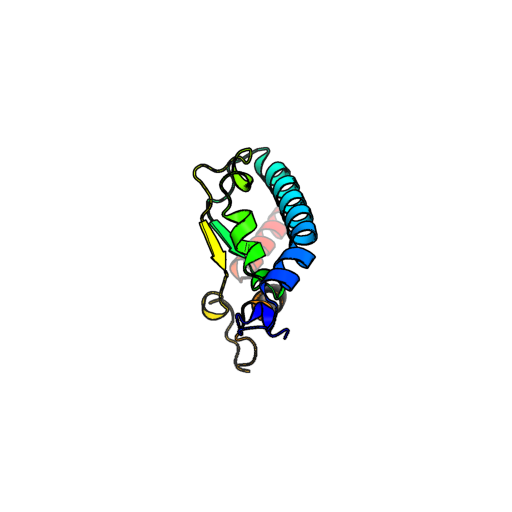 87 GLY A O 1
ATOM 652 N N . GLN A 1 88 ? -2.753 -4.187 -11.792 1.00 89.06 88 GLN A N 1
ATOM 653 C CA . GLN A 1 88 ? -2.531 -2.749 -11.979 1.00 89.06 88 GLN A CA 1
ATOM 654 C C . GLN A 1 88 ? -1.067 -2.421 -12.329 1.00 89.06 88 GLN A C 1
ATOM 656 O O . GLN A 1 88 ? -0.752 -1.268 -12.622 1.00 89.06 88 GLN A O 1
ATOM 661 N N . VAL A 1 89 ? -0.162 -3.409 -12.309 1.00 87.94 89 VAL A N 1
ATOM 662 C CA . VAL A 1 89 ? 1.244 -3.262 -12.716 1.00 87.94 89 VAL A CA 1
ATOM 663 C C . VAL A 1 89 ? 1.386 -3.665 -14.185 1.00 87.94 89 VAL A C 1
ATOM 665 O O . VAL A 1 89 ? 1.835 -4.756 -14.519 1.00 87.94 89 VAL A O 1
ATOM 668 N N . GLU A 1 90 ? 0.992 -2.769 -15.088 1.00 86.00 90 GLU A N 1
ATOM 669 C CA . GLU A 1 90 ? 0.910 -3.057 -16.532 1.00 86.00 90 GLU A CA 1
ATOM 670 C C . GLU A 1 90 ? 2.277 -3.225 -17.218 1.00 86.00 90 GLU A C 1
ATOM 672 O O . GLU A 1 90 ? 2.377 -3.833 -18.283 1.00 86.00 90 GLU A O 1
ATOM 677 N N . ALA A 1 91 ? 3.343 -2.703 -16.609 1.00 84.00 91 ALA A N 1
ATOM 678 C CA . ALA A 1 91 ? 4.681 -2.705 -17.192 1.00 84.00 91 ALA A CA 1
ATOM 679 C C . ALA A 1 91 ? 5.356 -4.090 -17.205 1.00 84.00 91 ALA A C 1
ATOM 681 O O . ALA A 1 91 ? 6.366 -4.274 -17.884 1.00 84.00 91 ALA A O 1
ATOM 682 N N . ILE A 1 92 ? 4.818 -5.069 -16.469 1.00 85.25 92 ILE A N 1
ATOM 683 C CA . ILE A 1 92 ? 5.352 -6.432 -16.419 1.00 85.25 92 ILE A CA 1
ATOM 684 C C . ILE A 1 92 ? 4.282 -7.431 -16.808 1.00 85.25 92 ILE A C 1
ATOM 686 O O . ILE A 1 92 ? 3.192 -7.468 -16.246 1.00 85.25 92 ILE A O 1
ATOM 690 N N . ARG A 1 93 ? 4.657 -8.340 -17.707 1.00 85.44 93 ARG A N 1
ATOM 691 C CA . ARG A 1 93 ? 3.876 -9.537 -17.987 1.00 85.44 93 ARG A CA 1
ATOM 692 C C . ARG A 1 93 ? 4.490 -10.738 -17.278 1.00 85.44 93 ARG A C 1
ATOM 694 O O . ARG A 1 93 ? 5.488 -11.283 -17.746 1.00 85.44 93 ARG A O 1
ATOM 701 N N . ASP A 1 94 ? 3.874 -11.174 -16.182 1.00 87.12 94 ASP A N 1
ATOM 702 C CA . ASP A 1 94 ? 4.255 -12.425 -15.524 1.00 87.12 94 ASP A CA 1
ATOM 703 C C . ASP A 1 94 ? 3.738 -13.630 -16.327 1.00 87.12 94 ASP A C 1
ATOM 705 O O . ASP A 1 94 ? 2.550 -13.946 -16.323 1.00 87.12 94 ASP A O 1
ATOM 709 N N . ALA A 1 95 ? 4.640 -14.314 -17.032 1.00 88.25 95 ALA A N 1
ATOM 710 C CA . ALA A 1 95 ? 4.317 -15.543 -17.754 1.00 88.25 95 ALA A CA 1
ATOM 711 C C . ALA A 1 95 ? 4.247 -16.784 -16.844 1.00 88.25 95 ALA A C 1
ATOM 713 O O . ALA A 1 95 ? 3.782 -17.831 -17.293 1.00 88.25 95 ALA A O 1
ATOM 714 N N . THR A 1 96 ? 4.717 -16.693 -15.594 1.00 89.12 96 THR A N 1
ATOM 715 C CA . THR A 1 96 ? 4.709 -17.816 -14.644 1.00 89.12 96 THR A CA 1
ATOM 716 C C . THR A 1 96 ? 3.341 -18.014 -13.995 1.00 89.12 96 THR A C 1
ATOM 718 O O . THR A 1 96 ? 3.007 -19.132 -13.606 1.00 89.12 96 THR A O 1
ATOM 721 N N . GLY A 1 97 ? 2.543 -16.945 -13.899 1.00 88.00 97 GLY A N 1
ATOM 722 C CA . GLY A 1 97 ? 1.248 -16.955 -13.220 1.00 88.00 97 GLY A CA 1
ATOM 723 C C . GLY A 1 97 ? 1.363 -17.132 -11.705 1.00 88.00 97 GLY A C 1
ATOM 724 O O . GLY A 1 97 ? 0.399 -17.554 -11.069 1.00 88.00 97 GLY A O 1
ATOM 725 N N . LEU A 1 98 ? 2.537 -16.858 -11.130 1.00 88.00 98 LEU A N 1
ATOM 726 C CA . LEU A 1 98 ? 2.805 -17.023 -9.701 1.00 88.00 98 LEU A CA 1
ATOM 727 C C . LEU A 1 98 ? 2.634 -15.711 -8.925 1.00 88.00 98 LEU A C 1
ATOM 729 O O . LEU A 1 98 ? 2.354 -15.759 -7.727 1.00 88.00 98 LEU A O 1
ATOM 733 N N . LEU A 1 99 ? 2.776 -14.559 -9.590 1.00 89.75 99 LEU A N 1
ATOM 734 C CA . LEU A 1 99 ? 2.719 -13.228 -8.980 1.00 89.75 99 LEU A CA 1
ATOM 735 C C . LEU A 1 99 ? 1.287 -12.678 -9.036 1.00 89.75 99 LEU A C 1
ATOM 737 O O . LEU A 1 99 ? 0.956 -11.810 -9.842 1.00 89.75 99 LEU A O 1
ATOM 741 N N . VAL A 1 100 ? 0.414 -13.246 -8.205 1.00 88.00 100 VAL A N 1
ATOM 742 C CA . VAL A 1 100 ? -1.049 -13.048 -8.274 1.00 88.00 100 VAL A CA 1
ATOM 743 C C . VAL A 1 100 ? -1.641 -12.365 -7.043 1.00 88.00 100 VAL A C 1
ATOM 745 O O . VAL A 1 100 ? -2.853 -12.191 -6.964 1.00 88.00 100 VAL A O 1
ATOM 748 N N . ASP A 1 101 ? -0.816 -11.990 -6.068 1.00 88.38 101 ASP A N 1
ATOM 749 C CA . ASP A 1 101 ? -1.252 -11.361 -4.824 1.00 88.38 101 ASP A CA 1
ATOM 750 C C . ASP A 1 101 ? -0.560 -10.010 -4.582 1.00 88.38 101 ASP A C 1
ATOM 752 O O . ASP A 1 101 ? 0.555 -9.771 -5.027 1.00 88.38 101 ASP A O 1
ATOM 756 N N . VAL A 1 102 ? -1.192 -9.134 -3.803 1.00 88.19 102 VAL A N 1
ATOM 757 C CA . VAL A 1 102 ? -0.653 -7.841 -3.336 1.00 88.19 102 VAL A CA 1
ATOM 758 C C . VAL A 1 102 ? 0.758 -7.944 -2.730 1.00 88.19 102 VAL A C 1
ATOM 760 O O . VAL A 1 102 ? 1.568 -7.017 -2.829 1.00 88.19 102 VAL A O 1
ATOM 763 N N . GLN A 1 103 ? 1.088 -9.070 -2.091 1.00 89.88 103 GLN A N 1
ATOM 764 C CA . GLN A 1 103 ? 2.434 -9.308 -1.557 1.00 89.88 103 GLN A CA 1
ATOM 765 C C . GLN A 1 103 ? 3.509 -9.488 -2.636 1.00 89.88 103 GLN A C 1
ATOM 767 O O . GLN A 1 103 ? 4.694 -9.377 -2.331 1.00 89.88 103 GLN A O 1
ATOM 772 N N . ASP A 1 104 ? 3.085 -9.744 -3.871 1.00 91.31 104 ASP A N 1
ATOM 773 C CA . ASP A 1 104 ? 3.936 -9.964 -5.032 1.00 91.31 104 ASP A CA 1
ATOM 774 C C . ASP A 1 104 ? 4.224 -8.643 -5.779 1.00 91.31 104 ASP A C 1
ATOM 776 O O . ASP A 1 104 ? 5.035 -8.604 -6.702 1.00 91.31 104 ASP A O 1
ATOM 780 N N . ILE A 1 105 ? 3.647 -7.520 -5.336 1.00 92.94 105 ILE A N 1
ATOM 781 C CA . ILE A 1 105 ? 3.925 -6.188 -5.890 1.00 92.94 105 ILE A CA 1
ATOM 782 C C . ILE A 1 105 ? 5.390 -5.762 -5.690 1.00 92.94 105 ILE A C 1
ATOM 784 O O . ILE A 1 105 ? 6.001 -5.332 -6.667 1.00 92.94 105 ILE A O 1
ATOM 788 N N . PRO A 1 106 ? 6.010 -5.884 -4.495 1.00 91.50 106 PRO A N 1
ATOM 789 C CA . PRO A 1 106 ? 7.433 -5.583 -4.349 1.00 91.50 106 PRO A CA 1
ATOM 790 C C . PRO A 1 106 ? 8.350 -6.388 -5.290 1.00 91.50 106 PRO A C 1
ATOM 792 O O . PRO A 1 106 ? 9.173 -5.760 -5.959 1.00 91.50 106 PRO A O 1
ATOM 795 N N . PRO A 1 107 ? 8.238 -7.731 -5.419 1.00 90.88 107 PRO A N 1
ATOM 796 C CA . PRO A 1 107 ? 9.059 -8.457 -6.386 1.00 90.88 107 PRO A CA 1
ATOM 797 C C . PRO A 1 107 ? 8.739 -8.095 -7.844 1.00 90.88 107 PRO A C 1
ATOM 799 O O . PRO A 1 107 ? 9.671 -8.047 -8.645 1.00 90.88 107 PRO A O 1
ATOM 802 N N . LEU A 1 108 ? 7.487 -7.757 -8.194 1.00 92.00 108 LEU A N 1
ATOM 803 C CA . LEU A 1 108 ? 7.171 -7.167 -9.504 1.00 92.00 108 LEU A CA 1
ATOM 804 C C . LEU A 1 108 ? 7.933 -5.849 -9.707 1.00 92.00 108 LEU A C 1
ATOM 806 O O . LEU A 1 108 ? 8.617 -5.689 -10.709 1.00 92.00 108 LEU A O 1
ATOM 810 N N . GLY A 1 109 ? 7.917 -4.933 -8.739 1.00 90.06 109 GLY A N 1
ATOM 811 C CA . GLY A 1 109 ? 8.675 -3.680 -8.822 1.00 90.06 109 GLY A CA 1
ATOM 812 C C . GLY A 1 109 ? 10.180 -3.895 -9.034 1.00 90.06 109 GLY A C 1
ATOM 813 O O . GLY A 1 109 ? 10.797 -3.216 -9.854 1.00 90.06 109 GLY A O 1
ATOM 814 N N . LEU A 1 110 ? 10.768 -4.889 -8.361 1.00 91.25 110 LEU A N 1
ATOM 815 C CA . LEU A 1 110 ? 12.174 -5.258 -8.563 1.00 91.25 110 LEU A CA 1
ATOM 816 C C . LEU A 1 110 ? 12.435 -5.828 -9.963 1.00 91.25 110 LEU A C 1
ATOM 818 O O . LEU A 1 110 ? 13.452 -5.502 -10.574 1.00 91.25 110 LEU A O 1
ATOM 822 N N . ALA A 1 111 ? 11.526 -6.651 -10.487 1.00 90.12 111 ALA A N 1
ATOM 823 C CA . ALA A 1 111 ? 11.631 -7.167 -11.847 1.00 90.12 111 ALA A CA 1
ATOM 824 C C . ALA A 1 111 ? 11.554 -6.037 -12.889 1.00 90.12 111 ALA A C 1
ATOM 826 O O . ALA A 1 111 ? 12.341 -6.038 -13.834 1.00 90.12 111 ALA A O 1
ATOM 827 N N . TYR A 1 112 ? 10.686 -5.040 -12.682 1.00 89.38 112 TYR A N 1
ATOM 828 C CA . TYR A 1 112 ? 10.591 -3.859 -13.549 1.00 89.38 112 TYR A CA 1
ATOM 829 C C . TYR A 1 112 ? 11.921 -3.111 -13.553 1.00 89.38 112 TYR A C 1
ATOM 831 O O . TYR A 1 112 ? 12.498 -2.865 -14.608 1.00 89.38 112 TYR A O 1
ATOM 839 N N . GLN A 1 113 ? 12.454 -2.836 -12.361 1.00 90.38 113 GLN A N 1
ATOM 840 C CA . GLN A 1 113 ? 13.729 -2.147 -12.210 1.00 90.38 113 GLN A CA 1
ATOM 841 C C . GLN A 1 113 ? 14.876 -2.896 -12.904 1.00 90.38 113 GLN A C 1
ATOM 843 O O . GLN A 1 113 ? 15.717 -2.272 -13.547 1.00 90.38 113 GLN A O 1
ATOM 848 N N . ALA A 1 114 ? 14.914 -4.227 -12.809 1.00 90.19 114 ALA A N 1
ATOM 849 C CA . ALA A 1 114 ? 15.928 -5.035 -13.480 1.00 90.19 114 ALA A CA 1
ATOM 850 C C . ALA A 1 114 ? 15.813 -4.969 -15.015 1.00 90.19 114 ALA A C 1
ATOM 852 O O . ALA A 1 114 ? 16.837 -4.894 -15.694 1.00 90.19 114 ALA A O 1
ATOM 853 N N . ILE A 1 115 ? 14.589 -4.965 -15.557 1.00 87.38 115 ILE A N 1
ATOM 854 C CA . ILE A 1 115 ? 14.333 -4.805 -16.997 1.00 87.38 115 ILE A CA 1
ATOM 855 C C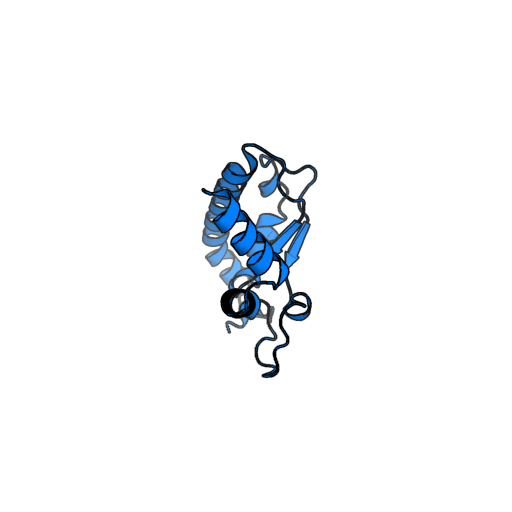 . ILE A 1 115 ? 14.807 -3.430 -17.470 1.00 87.38 115 ILE A C 1
ATOM 857 O O . ILE A 1 115 ? 15.567 -3.355 -18.433 1.00 87.38 115 ILE A O 1
ATOM 861 N N . GLU A 1 116 ? 14.433 -2.363 -16.763 1.00 88.56 116 GLU A N 1
ATOM 862 C CA . GLU A 1 116 ? 14.840 -0.993 -17.098 1.00 88.56 116 GLU A CA 1
ATOM 863 C C . GLU A 1 116 ? 16.364 -0.819 -17.043 1.00 88.56 116 GLU A C 1
ATOM 865 O O . GLU A 1 116 ? 16.953 -0.164 -17.897 1.00 88.56 116 GLU A O 1
ATOM 870 N N . MET A 1 117 ? 17.037 -1.453 -16.079 1.00 88.25 117 MET A N 1
ATOM 871 C CA . MET A 1 117 ? 18.502 -1.422 -15.981 1.00 88.25 117 MET A CA 1
ATOM 872 C C . MET A 1 117 ? 19.207 -2.199 -17.099 1.00 88.25 117 MET A C 1
ATOM 874 O O . MET A 1 117 ? 20.340 -1.870 -17.451 1.00 88.25 117 MET A O 1
ATOM 878 N N . ALA A 1 118 ? 18.572 -3.245 -17.628 1.00 86.81 118 ALA A N 1
ATOM 879 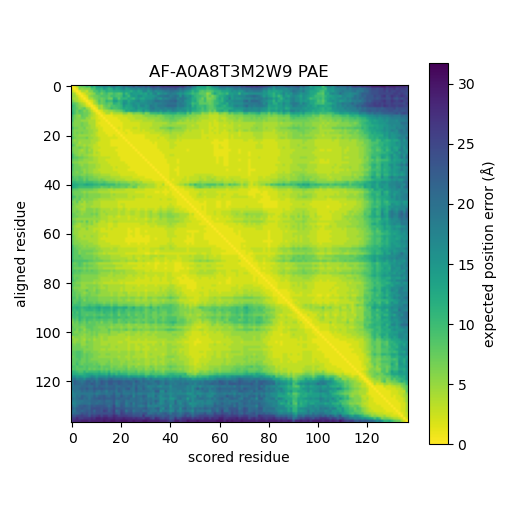C CA . ALA A 1 118 ? 19.090 -4.026 -18.747 1.00 86.81 118 ALA A CA 1
ATOM 880 C C . ALA A 1 118 ? 18.718 -3.425 -20.113 1.00 86.81 118 ALA A C 1
ATOM 882 O O . ALA A 1 118 ? 19.260 -3.858 -21.135 1.00 86.81 118 ALA A O 1
ATOM 883 N N . ALA A 1 119 ? 17.798 -2.455 -20.147 1.00 83.69 119 ALA A N 1
ATOM 884 C CA . ALA A 1 119 ? 17.343 -1.836 -21.377 1.00 83.69 119 ALA A CA 1
ATOM 885 C C . ALA A 1 119 ? 18.513 -1.112 -22.070 1.00 83.69 119 ALA A C 1
ATOM 887 O O . ALA A 1 119 ? 19.231 -0.329 -21.438 1.00 83.69 119 ALA A O 1
ATOM 888 N N . PRO A 1 120 ? 18.742 -1.365 -23.371 1.00 78.56 120 PRO A N 1
ATOM 889 C CA . PRO A 1 120 ? 19.749 -0.633 -24.112 1.00 78.56 120 PRO A CA 1
ATOM 890 C C . PRO A 1 120 ? 19.366 0.844 -24.157 1.00 78.56 120 PRO A C 1
ATOM 892 O O . PRO A 1 120 ? 18.194 1.201 -24.273 1.00 78.56 120 PRO A O 1
ATOM 895 N N . GLU A 1 121 ? 20.377 1.702 -24.096 1.00 79.31 121 GLU A N 1
ATOM 896 C CA . GLU A 1 121 ? 20.187 3.141 -24.203 1.00 79.31 121 GLU A CA 1
ATOM 897 C C . GLU A 1 121 ? 19.385 3.507 -25.459 1.00 79.31 121 GLU A C 1
ATOM 899 O O . GLU A 1 121 ? 19.633 2.978 -26.549 1.00 79.31 121 GLU A O 1
ATOM 904 N N . ALA A 1 122 ? 18.449 4.450 -25.315 1.00 84.88 122 ALA A N 1
ATOM 905 C CA . ALA A 1 122 ? 17.673 4.933 -26.441 1.00 84.88 122 ALA A CA 1
ATOM 906 C C . ALA A 1 122 ? 18.612 5.470 -27.544 1.00 84.88 122 ALA A C 1
ATOM 908 O O . ALA A 1 122 ? 19.546 6.225 -27.254 1.00 84.88 122 ALA A O 1
ATOM 909 N N . PRO A 1 123 ? 18.368 5.153 -28.831 1.00 84.88 123 PRO A N 1
ATOM 910 C CA . PRO A 1 123 ? 19.230 5.601 -29.928 1.00 84.88 123 PRO A CA 1
ATOM 911 C C . PRO A 1 123 ? 19.431 7.123 -29.973 1.00 84.88 123 PRO A C 1
ATOM 913 O O . PRO A 1 123 ? 20.495 7.602 -30.368 1.00 84.88 123 PRO A O 1
ATOM 916 N N . LEU A 1 124 ? 18.414 7.880 -29.548 1.00 86.44 124 LEU A N 1
ATOM 917 C CA . LEU A 1 124 ? 18.467 9.333 -29.436 1.00 86.44 124 LEU A CA 1
ATOM 918 C C . LEU A 1 124 ? 19.445 9.788 -28.347 1.00 86.44 124 LEU A C 1
ATOM 920 O O . LEU A 1 124 ? 20.256 10.672 -28.607 1.00 86.44 124 LEU A O 1
ATOM 924 N N . ASP A 1 125 ? 19.422 9.164 -27.172 1.00 86.12 125 ASP A N 1
ATOM 925 C CA . ASP A 1 125 ? 20.329 9.499 -26.071 1.00 86.12 125 ASP A CA 1
ATOM 926 C C . ASP A 1 125 ? 21.777 9.179 -26.448 1.00 86.12 125 ASP A C 1
ATOM 928 O O . ASP A 1 125 ? 22.673 10.006 -26.246 1.00 86.12 125 ASP A O 1
ATOM 932 N N . ALA A 1 126 ? 21.993 8.055 -27.139 1.00 86.75 126 ALA A N 1
ATOM 933 C CA . ALA A 1 126 ? 23.306 7.685 -27.653 1.00 86.75 126 ALA A CA 1
ATOM 934 C C . ALA A 1 126 ? 23.819 8.711 -28.683 1.00 86.75 126 ALA A C 1
ATOM 936 O O . ALA A 1 126 ? 24.996 9.096 -28.664 1.00 86.75 126 ALA A O 1
ATOM 937 N N . ALA A 1 127 ? 22.937 9.194 -29.567 1.00 88.62 127 ALA A N 1
ATOM 938 C CA . ALA A 1 127 ? 23.254 10.238 -30.538 1.00 88.62 127 ALA A CA 1
ATOM 939 C C . ALA A 1 127 ? 23.545 11.589 -29.860 1.00 88.62 127 ALA A C 1
ATOM 941 O O . ALA A 1 127 ? 24.564 12.215 -30.161 1.00 88.62 127 ALA A O 1
ATOM 942 N N . LEU A 1 128 ? 22.712 12.015 -28.906 1.00 89.94 128 LEU A N 1
ATOM 943 C CA . LEU A 1 128 ? 22.893 13.254 -28.144 1.00 89.94 128 LEU A CA 1
ATOM 944 C C . LEU A 1 128 ? 24.191 13.226 -27.338 1.00 89.94 128 LEU A C 1
ATOM 946 O O . LEU A 1 128 ? 24.961 14.185 -27.375 1.00 89.94 128 LEU A O 1
ATOM 950 N N . ARG A 1 129 ? 24.506 12.108 -26.678 1.00 88.12 129 ARG A N 1
ATOM 951 C CA . ARG A 1 129 ? 25.763 11.951 -25.942 1.00 88.12 129 ARG A CA 1
ATOM 952 C C . ARG A 1 129 ? 26.973 12.045 -26.867 1.00 88.12 129 ARG A C 1
ATOM 954 O O . ARG A 1 129 ? 27.986 12.639 -26.495 1.00 88.12 129 ARG A O 1
ATOM 961 N N . LYS A 1 130 ? 26.874 11.504 -28.086 1.00 88.81 130 LYS A N 1
ATOM 962 C CA . LYS A 1 130 ? 27.926 11.623 -29.104 1.00 88.81 130 LYS A CA 1
ATOM 963 C C . LYS A 1 130 ? 28.131 13.078 -29.531 1.00 88.81 130 LYS A C 1
ATOM 965 O O . LYS A 1 130 ? 29.278 13.509 -29.605 1.00 88.81 130 LYS A O 1
ATOM 970 N N . VAL A 1 131 ? 27.055 13.841 -29.738 1.00 91.62 131 VAL A N 1
ATOM 971 C CA . VAL A 1 131 ? 27.119 15.282 -30.049 1.00 91.62 131 VAL A CA 1
ATOM 972 C C . VAL A 1 131 ? 27.722 16.074 -28.886 1.00 91.62 131 VAL A C 1
ATOM 974 O O . VAL A 1 131 ? 28.669 16.829 -29.090 1.00 91.62 131 VAL A O 1
ATOM 977 N N . LEU A 1 132 ? 27.266 15.842 -27.653 1.00 89.81 132 LEU A N 1
ATOM 978 C CA . LEU A 1 132 ? 27.803 16.499 -26.456 1.00 89.81 132 LEU A CA 1
ATOM 979 C C . LEU A 1 132 ? 29.297 16.209 -26.246 1.00 89.81 132 LEU A C 1
ATOM 981 O O . LEU A 1 132 ? 30.037 17.083 -25.800 1.00 89.81 132 LEU A O 1
ATOM 985 N N . ARG A 1 133 ? 29.768 15.005 -26.600 1.00 89.31 133 ARG A N 1
ATOM 986 C CA . ARG A 1 133 ? 31.198 14.661 -26.556 1.00 89.31 133 ARG A CA 1
ATOM 987 C C . ARG A 1 133 ? 32.017 15.443 -27.582 1.00 89.31 133 ARG A C 1
ATOM 989 O O . ARG A 1 133 ? 33.164 15.764 -27.303 1.00 89.31 133 ARG A O 1
ATOM 996 N N . VAL A 1 134 ? 31.440 15.737 -28.747 1.00 89.75 134 VAL A N 1
ATOM 997 C CA . VAL A 1 134 ? 32.079 16.548 -29.798 1.00 89.75 134 VAL A CA 1
ATOM 998 C C . VAL A 1 134 ? 32.084 18.036 -29.428 1.00 89.75 134 VAL A C 1
ATOM 1000 O O . VAL A 1 134 ? 33.027 18.734 -29.772 1.00 89.75 134 VAL A O 1
ATOM 1003 N N . MET A 1 135 ? 31.077 18.514 -28.690 1.00 86.06 135 MET 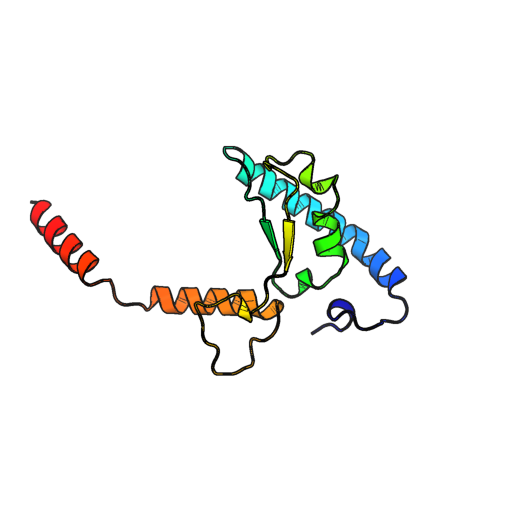A N 1
ATOM 1004 C CA . MET A 1 135 ? 30.981 19.910 -28.232 1.00 86.06 135 MET A CA 1
ATOM 1005 C C . MET A 1 135 ? 31.827 20.233 -26.992 1.00 86.06 135 MET A C 1
ATOM 1007 O O . MET A 1 135 ? 31.996 21.401 -26.668 1.00 86.06 135 MET A O 1
ATOM 1011 N N . ARG A 1 136 ? 32.346 19.224 -26.280 1.00 66.06 136 ARG A N 1
ATOM 1012 C CA . ARG A 1 136 ? 33.271 19.390 -25.141 1.00 66.06 136 ARG A CA 1
ATOM 1013 C C . ARG A 1 136 ? 34.741 19.592 -25.568 1.00 66.06 136 ARG A C 1
ATOM 1015 O O . ARG A 1 136 ? 35.641 19.270 -24.794 1.00 66.06 136 ARG A O 1
ATOM 1022 N N . VAL A 1 137 ? 34.967 20.095 -26.783 1.00 55.81 137 VAL A N 1
ATOM 1023 C CA . VAL A 1 137 ? 36.268 20.598 -27.262 1.00 55.81 137 VAL A CA 1
ATOM 1024 C C . VAL A 1 137 ? 36.345 22.094 -27.001 1.00 55.81 137 VAL A C 1
ATOM 1026 O O . VAL A 1 137 ? 35.343 22.778 -27.299 1.00 55.81 137 VAL A O 1
#

Nearest PDB structures (foldseek):
  7une-assembly1_c  TM=2.775E-01  e=1.725E+00  Bos taurus

Mean predicted aligned error: 7.56 Å

Foldseek 3Di:
DDVLLVVPDDVPNVVVCVVCVVVLVVVLVVVLVVLQVVQVPHADDQEDEDAASVSSNPSNLVSLQPCVSCVPGRHPDRHHYYYDFPVNLVQDDDPPPPQGGRNSVVVSVVVSVVCVVPDPDDPVVVVVVVVVVVVVD

Secondary structure (DSSP, 8-state):
--SGGGT---TTHHHHHHHHHHHHHHHHHHHHHHHHHHGGGSPBPSEEEE-SGGGGSTHHHHHHHSTTTTTTS-BSSPPEEEEPPGGG-TT---SSS---SGGGHHHHHHHHHHHHHHSPPPHHHHHHHHHHHHHT-